Protein AF-A0A935T9M8-F1 (afdb_monomer_lite)

Sequence (129 aa):
MQTLPDTAGKFHFNVDVPIPFDGRGRMEVDLLSAEARVAVEIDGPQHLADPVVYRRDRRKDALLQDNGYVVLRFLAEDVGKHLYDVLDTILRNLARRQRNCQVTCRQRRGSEATRDALSAGLQGWPSRG

Structure (mmCIF, N/CA/C/O backbone):
data_AF-A0A935T9M8-F1
#
_entry.id   AF-A0A935T9M8-F1
#
loop_
_atom_site.group_PDB
_atom_site.id
_atom_site.type_symbol
_atom_site.label_atom_id
_atom_site.label_alt_id
_atom_site.label_comp_id
_atom_site.label_asym_id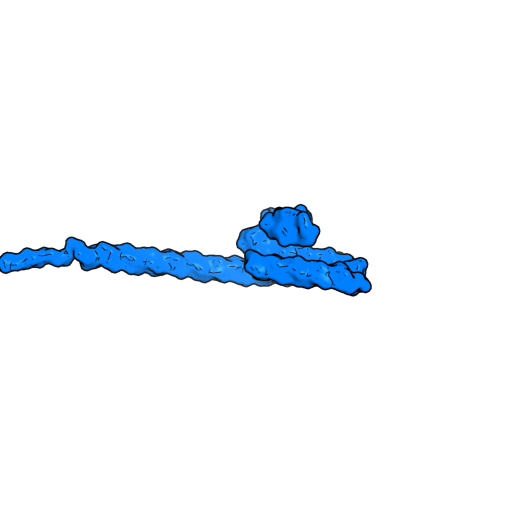
_atom_site.label_entity_id
_atom_site.label_seq_id
_atom_site.pdbx_PDB_ins_code
_atom_site.Cartn_x
_atom_site.Cartn_y
_atom_site.Cartn_z
_atom_site.occupancy
_atom_site.B_iso_or_equiv
_atom_site.auth_seq_id
_atom_site.auth_comp_id
_atom_site.auth_asym_id
_atom_site.auth_atom_id
_atom_site.pdbx_PDB_model_num
ATOM 1 N N . MET A 1 1 ? 11.835 23.061 5.764 1.00 42.66 1 MET A N 1
ATOM 2 C CA . MET A 1 1 ? 11.345 21.687 5.511 1.00 42.66 1 MET A CA 1
ATOM 3 C C . MET A 1 1 ? 10.385 21.268 6.626 1.00 42.66 1 MET A C 1
ATOM 5 O O . MET A 1 1 ? 10.760 20.502 7.499 1.00 42.66 1 MET A O 1
ATOM 9 N N . GLN A 1 2 ? 9.177 21.837 6.640 1.00 47.31 2 GLN A N 1
ATOM 10 C CA . GLN A 1 2 ? 8.108 21.586 7.622 1.00 47.31 2 GLN A CA 1
ATOM 11 C C . GLN A 1 2 ? 6.785 22.009 6.971 1.00 47.31 2 GLN A C 1
ATOM 13 O O . GLN A 1 2 ? 6.434 23.179 7.038 1.00 47.31 2 GLN A O 1
ATOM 18 N N . THR A 1 3 ? 6.080 21.108 6.289 1.00 44.16 3 THR A N 1
ATOM 19 C CA . THR A 1 3 ? 4.797 21.445 5.642 1.00 44.16 3 THR A CA 1
ATOM 20 C C . THR A 1 3 ? 3.978 20.181 5.381 1.00 44.16 3 THR A C 1
ATOM 22 O O . THR A 1 3 ? 3.833 19.790 4.233 1.00 44.16 3 THR A O 1
ATOM 25 N N . LEU A 1 4 ? 3.511 19.504 6.437 1.00 50.84 4 LEU A N 1
ATOM 26 C CA . LEU A 1 4 ? 2.170 18.893 6.515 1.00 50.84 4 LEU A CA 1
ATOM 27 C C . LEU A 1 4 ? 1.975 18.268 7.920 1.00 50.84 4 LEU A C 1
ATOM 29 O O . LEU A 1 4 ? 2.489 17.181 8.187 1.00 50.84 4 LEU A O 1
ATOM 33 N N . PRO A 1 5 ? 1.255 18.926 8.847 1.00 53.03 5 PRO A N 1
ATOM 34 C CA . PRO A 1 5 ? 0.968 18.364 10.173 1.00 53.03 5 PRO A CA 1
ATOM 35 C C . PRO A 1 5 ? 0.069 17.112 10.127 1.00 53.03 5 PRO A C 1
ATOM 37 O O . PRO A 1 5 ? 0.013 16.359 11.095 1.00 53.03 5 PRO A O 1
ATOM 40 N N . ASP A 1 6 ? -0.588 16.837 8.996 1.00 51.97 6 ASP A N 1
ATOM 41 C CA . ASP A 1 6 ? -1.540 15.730 8.868 1.00 51.97 6 ASP A CA 1
ATOM 42 C C . ASP A 1 6 ? -0.903 14.341 8.711 1.00 51.97 6 ASP A C 1
ATOM 44 O O . ASP A 1 6 ? -1.596 13.340 8.924 1.00 51.97 6 ASP A O 1
ATOM 48 N N . THR A 1 7 ? 0.390 14.262 8.379 1.00 4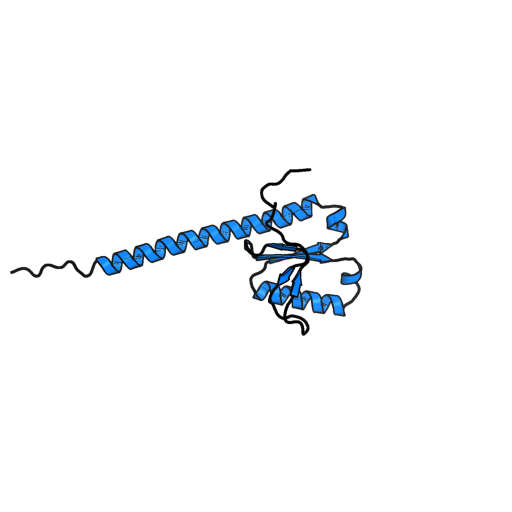9.28 7 THR A N 1
ATOM 49 C CA . THR A 1 7 ? 1.128 13.003 8.142 1.00 49.28 7 THR A CA 1
ATOM 50 C C . THR A 1 7 ? 2.288 12.770 9.109 1.00 49.28 7 THR A C 1
ATOM 52 O O . THR A 1 7 ? 2.784 11.644 9.194 1.00 49.28 7 THR A O 1
ATOM 55 N N . ALA A 1 8 ? 2.698 13.791 9.869 1.00 44.31 8 ALA A N 1
ATOM 56 C CA . ALA A 1 8 ? 3.796 13.698 10.825 1.00 44.31 8 ALA A CA 1
ATOM 57 C C . ALA A 1 8 ? 3.501 12.640 11.907 1.00 44.31 8 ALA A C 1
ATOM 59 O O . ALA A 1 8 ? 2.530 12.750 12.652 1.00 44.31 8 ALA A O 1
ATOM 60 N N . GLY A 1 9 ? 4.328 11.590 11.964 1.00 54.47 9 GLY A N 1
ATOM 61 C CA . GLY A 1 9 ? 4.238 10.518 12.966 1.00 54.47 9 GLY A CA 1
ATOM 62 C C . GLY A 1 9 ? 3.160 9.453 12.723 1.00 54.47 9 GLY A C 1
ATOM 63 O O . GLY A 1 9 ? 2.999 8.566 13.555 1.00 54.47 9 GLY A O 1
ATOM 64 N N . LYS A 1 10 ? 2.421 9.502 11.604 1.00 61.88 10 LYS A N 1
ATOM 65 C CA . LYS A 1 10 ? 1.357 8.517 11.298 1.00 61.88 10 LYS A CA 1
ATOM 66 C C . LYS A 1 10 ? 1.818 7.324 10.469 1.00 61.88 10 LYS A C 1
ATOM 68 O O . LYS A 1 10 ? 1.062 6.359 10.329 1.00 61.88 10 LYS A O 1
ATOM 73 N N . PHE A 1 11 ? 3.023 7.411 9.915 1.00 64.44 11 PHE A N 1
ATOM 74 C CA . PHE A 1 11 ? 3.653 6.352 9.147 1.00 64.44 11 PHE A CA 1
ATOM 75 C C . PHE A 1 11 ? 4.940 5.920 9.823 1.00 64.44 11 PHE A C 1
ATOM 77 O O . PHE A 1 11 ? 5.775 6.749 10.182 1.00 64.44 11 PHE A O 1
ATOM 84 N N . HIS A 1 12 ? 5.079 4.613 9.963 1.00 71.19 12 HIS A N 1
ATOM 85 C CA . HIS A 1 12 ? 6.310 3.977 10.387 1.00 71.19 12 HIS A CA 1
ATOM 86 C C . HIS A 1 12 ? 6.922 3.280 9.174 1.00 71.19 12 HIS A C 1
ATOM 88 O O . HIS A 1 12 ? 6.191 2.707 8.362 1.00 71.19 12 HIS A O 1
ATOM 94 N N . PHE A 1 13 ? 8.243 3.374 9.052 1.00 77.44 13 PHE A N 1
ATOM 95 C CA . PHE A 1 13 ? 9.001 2.768 7.963 1.00 77.44 13 PHE A CA 1
ATOM 96 C C . PHE A 1 13 ? 9.460 1.359 8.347 1.00 77.44 13 PHE A C 1
ATOM 98 O O . PHE A 1 13 ? 9.781 1.140 9.516 1.00 77.44 13 PHE A O 1
ATOM 105 N N . ASN A 1 14 ? 9.523 0.447 7.373 1.00 77.56 14 ASN A N 1
ATOM 106 C CA . ASN A 1 14 ? 10.017 -0.932 7.512 1.00 77.56 14 ASN A CA 1
ATOM 107 C C . ASN A 1 14 ? 9.414 -1.648 8.727 1.00 77.56 14 ASN A C 1
ATOM 109 O O . ASN A 1 14 ? 10.108 -2.068 9.655 1.00 77.56 14 ASN A O 1
ATOM 113 N N . VAL A 1 15 ? 8.085 -1.706 8.760 1.00 80.56 15 VAL A N 1
ATOM 114 C CA . VAL A 1 15 ? 7.346 -2.231 9.907 1.00 80.56 15 VAL A CA 1
ATOM 115 C C . VAL A 1 15 ? 7.043 -3.699 9.706 1.00 80.56 15 VAL A C 1
ATOM 117 O O . VAL A 1 15 ? 6.426 -4.081 8.714 1.00 80.56 15 VAL A O 1
ATOM 120 N N . ASP A 1 16 ? 7.378 -4.499 10.712 1.00 82.56 16 ASP A N 1
ATOM 121 C CA . ASP A 1 16 ? 6.910 -5.873 10.827 1.00 82.56 16 ASP A CA 1
ATOM 122 C C . ASP A 1 16 ? 5.462 -5.902 11.342 1.00 82.56 16 ASP A C 1
ATOM 124 O O . ASP A 1 16 ? 5.170 -5.600 12.501 1.00 82.56 16 ASP A O 1
ATOM 128 N N . VAL A 1 17 ? 4.537 -6.300 10.475 1.00 82.19 17 VAL A N 1
ATOM 129 C CA . VAL A 1 17 ? 3.148 -6.593 10.829 1.00 82.19 17 VAL A CA 1
ATOM 130 C C . VAL A 1 17 ? 3.078 -8.032 11.357 1.00 82.19 17 VAL A C 1
ATOM 132 O O . VAL A 1 17 ? 3.674 -8.924 10.744 1.00 82.19 17 VAL A O 1
ATOM 135 N N . PRO A 1 18 ? 2.342 -8.318 12.451 1.00 83.31 18 PRO A N 1
ATOM 136 C CA . PRO A 1 18 ? 2.199 -9.668 13.011 1.00 83.31 18 PRO A CA 1
ATOM 137 C C . PRO A 1 18 ? 1.249 -10.547 12.174 1.00 83.31 18 PRO A C 1
ATOM 139 O O . PRO A 1 18 ? 0.335 -11.181 12.695 1.00 83.31 18 PRO A O 1
ATOM 142 N N . ILE A 1 19 ? 1.439 -10.554 10.856 1.00 82.75 19 ILE A N 1
ATOM 143 C CA . ILE A 1 19 ? 0.749 -11.413 9.899 1.00 82.75 19 ILE A CA 1
ATOM 144 C C . ILE A 1 19 ? 1.779 -12.431 9.402 1.00 82.75 19 ILE A C 1
ATOM 146 O O . ILE A 1 19 ? 2.795 -12.029 8.828 1.00 82.75 19 ILE A O 1
ATOM 150 N N . PRO A 1 20 ? 1.555 -13.739 9.610 1.00 84.75 20 PRO A N 1
ATOM 151 C CA . PRO A 1 20 ? 2.453 -14.761 9.098 1.00 84.75 20 PRO A CA 1
ATOM 152 C C . PRO A 1 20 ? 2.529 -14.727 7.568 1.00 84.75 20 PRO A C 1
ATOM 154 O O . PRO A 1 20 ? 1.503 -14.738 6.886 1.00 84.75 20 PRO A O 1
ATOM 157 N N . PHE A 1 21 ? 3.742 -14.719 7.023 1.00 85.12 21 PHE A N 1
ATOM 158 C CA . PHE A 1 21 ? 3.977 -14.725 5.585 1.00 85.12 21 PHE A CA 1
ATOM 159 C C . PHE A 1 21 ? 5.261 -15.469 5.235 1.00 85.12 21 PHE A C 1
ATOM 161 O O . PHE A 1 21 ? 6.292 -15.273 5.872 1.00 85.12 21 PHE A O 1
ATOM 168 N N . ASP A 1 22 ? 5.200 -16.309 4.199 1.00 77.31 22 ASP A N 1
ATOM 169 C CA . ASP A 1 22 ? 6.372 -16.971 3.608 1.00 77.31 22 ASP A CA 1
ATOM 170 C C . ASP A 1 22 ? 7.263 -17.711 4.631 1.00 77.31 22 ASP A C 1
ATOM 172 O O . ASP A 1 22 ? 8.487 -17.595 4.644 1.00 77.31 22 ASP A O 1
ATOM 176 N N . GLY A 1 23 ? 6.623 -18.424 5.565 1.00 76.88 23 GLY A N 1
ATOM 177 C CA . GLY A 1 23 ? 7.300 -19.174 6.631 1.00 76.88 23 GLY A CA 1
ATOM 178 C C . GLY A 1 23 ? 7.825 -18.320 7.791 1.00 76.88 23 GLY A C 1
ATOM 179 O O . GLY A 1 23 ? 8.353 -18.864 8.758 1.00 76.88 23 GLY A O 1
ATOM 180 N N . ARG A 1 24 ? 7.658 -16.994 7.740 1.00 73.06 24 ARG A N 1
ATOM 181 C CA . ARG A 1 24 ? 7.973 -16.073 8.837 1.00 73.06 24 ARG A CA 1
ATOM 182 C C . ARG A 1 24 ? 6.698 -15.739 9.607 1.00 73.06 24 ARG A C 1
ATOM 184 O O . ARG A 1 24 ? 5.634 -15.565 9.023 1.00 73.06 24 ARG A O 1
ATOM 191 N N . GLY A 1 25 ? 6.800 -15.599 10.929 1.00 80.31 25 GLY A N 1
ATOM 192 C CA . GLY A 1 25 ? 5.676 -15.191 11.790 1.00 80.31 25 GLY A CA 1
ATOM 193 C C . GLY A 1 25 ? 5.282 -13.712 11.672 1.00 80.31 25 GL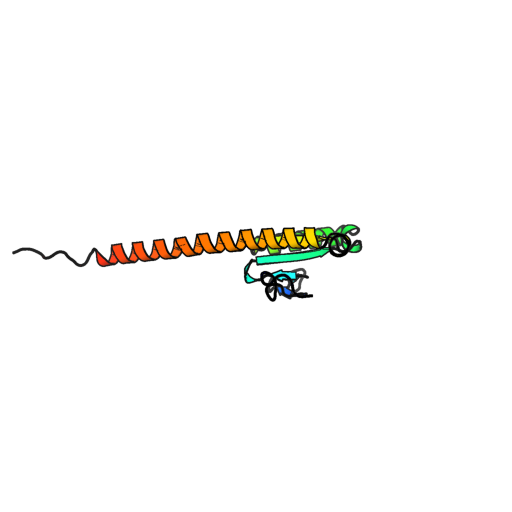Y A C 1
ATOM 194 O O . GLY A 1 25 ? 4.480 -13.236 12.468 1.00 80.31 25 GLY A O 1
ATOM 195 N N . ARG A 1 26 ? 5.880 -12.979 10.728 1.00 83.75 26 ARG A N 1
ATOM 196 C CA . ARG A 1 26 ? 5.688 -11.545 10.511 1.00 83.75 26 ARG A CA 1
ATOM 197 C C . ARG A 1 26 ? 5.906 -11.184 9.046 1.00 83.75 26 ARG A C 1
ATOM 199 O O . ARG A 1 26 ? 6.612 -11.903 8.333 1.00 83.75 26 ARG A O 1
ATOM 206 N N . MET A 1 27 ? 5.326 -10.063 8.640 1.00 85.12 27 MET A N 1
ATOM 207 C CA . MET A 1 27 ? 5.382 -9.521 7.289 1.00 85.12 27 MET A CA 1
ATOM 208 C C . MET A 1 27 ? 5.891 -8.082 7.342 1.00 85.12 27 MET A C 1
ATOM 210 O O . MET A 1 27 ? 5.263 -7.236 7.967 1.00 85.12 27 MET A O 1
ATOM 214 N N . GLU A 1 28 ? 6.998 -7.811 6.663 1.00 86.38 28 GLU A N 1
ATOM 215 C CA . GLU A 1 28 ? 7.575 -6.468 6.563 1.00 86.38 28 GLU A CA 1
ATOM 216 C C . GLU A 1 28 ? 6.841 -5.646 5.499 1.00 86.38 28 GLU A C 1
ATOM 218 O O . GLU A 1 28 ? 6.540 -6.177 4.430 1.00 86.38 28 GLU A O 1
ATOM 223 N N . VAL A 1 29 ? 6.559 -4.377 5.784 1.00 85.94 29 VAL A N 1
ATOM 224 C CA . VAL A 1 29 ? 5.950 -3.399 4.867 1.00 85.94 29 VAL A CA 1
ATOM 225 C C . VAL A 1 29 ? 6.784 -2.118 4.908 1.00 85.94 29 VAL A C 1
ATOM 227 O O . VAL A 1 29 ? 7.124 -1.658 6.002 1.00 85.94 29 VAL A O 1
ATOM 230 N N . ASP A 1 30 ? 7.073 -1.511 3.752 1.00 86.44 30 ASP A N 1
ATOM 231 C CA . ASP A 1 30 ? 7.933 -0.316 3.674 1.00 86.44 30 ASP A CA 1
ATOM 232 C C . ASP A 1 30 ? 7.382 0.857 4.485 1.00 86.44 30 ASP A C 1
ATOM 234 O O . ASP A 1 30 ? 8.130 1.586 5.133 1.00 86.44 30 ASP A O 1
ATOM 238 N N . LEU A 1 31 ? 6.064 1.050 4.454 1.00 85.06 31 LEU A N 1
ATOM 239 C CA . LEU A 1 31 ? 5.378 2.174 5.075 1.00 85.06 31 LEU A CA 1
ATOM 240 C C . LEU A 1 31 ? 4.013 1.736 5.612 1.00 85.06 31 LEU A C 1
ATOM 242 O O . LEU A 1 31 ? 3.130 1.335 4.855 1.00 85.06 31 LEU A O 1
ATOM 246 N N . LEU A 1 32 ? 3.794 1.868 6.921 1.00 86.06 32 LEU A N 1
ATOM 247 C CA . LEU A 1 32 ? 2.543 1.459 7.561 1.00 86.06 32 LEU A CA 1
ATOM 248 C C . LEU A 1 32 ? 1.910 2.582 8.379 1.00 86.06 32 LEU A C 1
ATOM 250 O O . LEU A 1 32 ? 2.516 3.119 9.308 1.00 86.06 32 LEU A O 1
ATOM 254 N N . SER A 1 33 ? 0.632 2.845 8.106 1.00 84.62 33 SER A N 1
ATOM 255 C CA . SER A 1 33 ? -0.262 3.542 9.027 1.00 84.62 33 SER A CA 1
ATOM 256 C C . SER A 1 33 ? -1.202 2.539 9.688 1.00 84.62 33 SER A C 1
ATOM 258 O O . SER A 1 33 ? -2.200 2.111 9.100 1.00 84.62 33 SER A O 1
ATOM 260 N N . ALA A 1 34 ? -0.876 2.149 10.922 1.00 79.38 34 ALA A N 1
ATOM 261 C CA . ALA A 1 34 ? -1.642 1.157 11.675 1.00 79.38 34 ALA A CA 1
ATOM 262 C C . ALA A 1 34 ? -3.065 1.645 11.998 1.00 79.38 34 ALA A C 1
ATOM 264 O O . ALA A 1 34 ? -4.025 0.890 11.855 1.00 79.38 34 ALA A O 1
ATOM 265 N N . GLU A 1 35 ? -3.212 2.923 12.360 1.00 78.31 35 GLU A N 1
ATOM 266 C CA . GLU A 1 35 ? -4.503 3.523 12.715 1.00 78.31 35 GLU A CA 1
ATOM 267 C C . GLU A 1 35 ? -5.468 3.559 11.519 1.00 78.31 35 GLU A C 1
ATOM 269 O O . GLU A 1 35 ? -6.633 3.181 11.634 1.00 78.31 35 GLU A O 1
ATOM 274 N N . ALA A 1 36 ? -4.976 3.951 10.339 1.00 80.12 36 ALA A N 1
ATOM 275 C CA . ALA A 1 36 ? -5.787 4.009 9.124 1.00 80.12 36 ALA A CA 1
ATOM 276 C C . ALA A 1 36 ? -5.886 2.661 8.384 1.00 80.12 36 ALA A C 1
ATOM 278 O O . ALA A 1 36 ? -6.654 2.552 7.422 1.00 80.12 36 ALA A O 1
ATOM 279 N N . ARG A 1 37 ? -5.122 1.648 8.822 1.00 86.88 37 ARG A N 1
ATOM 280 C CA . ARG A 1 37 ? -4.898 0.374 8.124 1.00 86.88 37 ARG A CA 1
ATOM 281 C C . ARG A 1 37 ? -4.501 0.588 6.662 1.00 86.88 37 ARG A C 1
ATOM 283 O O . ARG A 1 37 ? -5.143 0.071 5.750 1.00 86.88 37 ARG A O 1
ATOM 290 N N . VAL A 1 38 ? -3.463 1.385 6.435 1.00 88.00 38 VAL A N 1
ATOM 291 C CA . VAL A 1 38 ? -2.891 1.614 5.099 1.00 88.00 38 VAL A CA 1
ATOM 292 C C . VAL A 1 38 ? -1.457 1.104 5.096 1.00 88.00 38 VAL A C 1
ATOM 294 O O . VAL A 1 38 ? -0.642 1.573 5.887 1.00 88.00 38 VAL A O 1
ATOM 297 N N . ALA A 1 39 ? -1.184 0.142 4.223 1.00 90.06 39 ALA A N 1
ATOM 298 C CA . ALA A 1 39 ? 0.133 -0.392 3.915 1.00 90.06 39 ALA A CA 1
ATOM 299 C C . ALA A 1 39 ? 0.581 0.173 2.562 1.00 90.06 39 ALA A C 1
ATOM 301 O O . ALA A 1 39 ? -0.193 0.174 1.601 1.00 90.06 39 ALA A O 1
ATOM 302 N N . VAL A 1 40 ? 1.804 0.682 2.495 1.00 88.75 40 VAL A N 1
ATOM 303 C CA . VAL A 1 40 ? 2.409 1.221 1.279 1.00 88.75 40 VAL A CA 1
ATOM 304 C C . VAL A 1 40 ? 3.702 0.464 1.004 1.00 88.75 40 VAL A C 1
ATOM 306 O O . VAL A 1 40 ? 4.517 0.296 1.908 1.00 88.75 40 VAL A O 1
ATOM 309 N N . GLU A 1 41 ? 3.863 0.021 -0.237 1.00 90.38 41 GLU A N 1
ATOM 310 C CA . GLU A 1 41 ? 5.033 -0.700 -0.745 1.00 90.38 41 GLU A CA 1
ATOM 311 C C . GLU A 1 41 ? 5.630 0.093 -1.915 1.00 90.38 41 GLU A C 1
ATOM 313 O O . GLU A 1 41 ? 4.897 0.669 -2.732 1.00 90.38 41 GLU A O 1
ATOM 318 N N . ILE A 1 42 ? 6.956 0.142 -1.984 1.00 85.94 42 ILE A N 1
ATOM 319 C CA . ILE A 1 42 ? 7.724 0.860 -2.994 1.00 85.94 42 ILE A CA 1
ATOM 320 C C . ILE A 1 42 ? 8.495 -0.167 -3.824 1.00 85.94 42 ILE A C 1
ATOM 322 O O . ILE A 1 42 ? 9.557 -0.655 -3.442 1.00 85.94 42 ILE A O 1
ATOM 326 N N . ASP A 1 43 ? 7.964 -0.466 -5.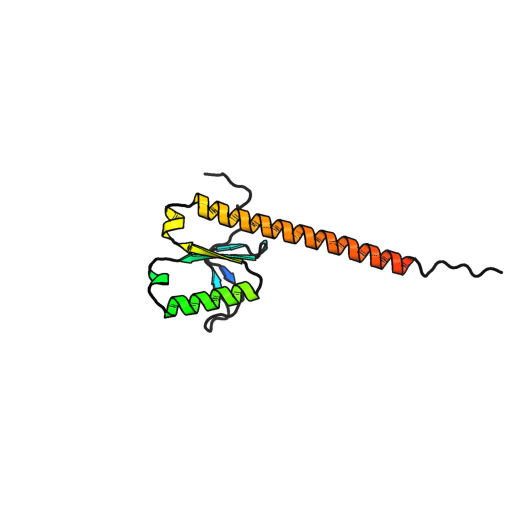004 1.00 84.31 43 ASP A N 1
ATOM 327 C CA . ASP A 1 43 ? 8.517 -1.475 -5.896 1.00 84.31 43 ASP A CA 1
ATOM 328 C C . ASP A 1 43 ? 9.661 -0.894 -6.736 1.00 84.31 43 ASP A C 1
ATOM 330 O O . ASP A 1 43 ? 9.508 0.083 -7.478 1.00 84.31 43 ASP A O 1
ATOM 334 N N . GLY A 1 44 ? 10.834 -1.518 -6.647 1.00 80.12 44 GLY A N 1
ATOM 335 C CA . GLY A 1 44 ? 11.941 -1.250 -7.563 1.00 80.12 44 GLY A CA 1
ATOM 336 C C . GLY A 1 44 ? 11.794 -2.003 -8.896 1.00 80.12 44 GLY A C 1
ATOM 337 O O . GLY A 1 44 ? 11.070 -2.998 -8.964 1.00 80.12 44 GLY A O 1
ATOM 338 N N . PRO A 1 45 ? 12.534 -1.612 -9.953 1.00 71.19 45 PRO A N 1
ATOM 339 C CA . PRO A 1 45 ? 12.478 -2.263 -11.269 1.00 71.19 45 PRO A CA 1
ATOM 340 C C . PRO A 1 45 ? 12.712 -3.782 -11.216 1.00 71.19 45 PRO A C 1
ATOM 342 O O . PRO A 1 45 ? 12.108 -4.542 -11.972 1.00 71.19 45 PRO A O 1
ATOM 345 N N . GLN A 1 46 ? 13.547 -4.237 -10.276 1.00 67.75 46 GLN A N 1
ATOM 346 C CA . GLN A 1 46 ? 13.835 -5.652 -10.045 1.00 67.75 46 GLN A CA 1
ATOM 347 C C . GLN A 1 46 ? 12.630 -6.480 -9.558 1.00 67.75 46 GLN A C 1
ATOM 349 O O . GLN A 1 46 ? 12.627 -7.693 -9.746 1.00 67.75 46 GLN A O 1
ATOM 354 N N . HIS A 1 47 ? 11.595 -5.858 -8.981 1.00 70.31 47 HIS A N 1
ATOM 355 C CA . HIS A 1 47 ? 10.396 -6.565 -8.507 1.00 70.31 47 HIS A CA 1
ATOM 356 C C . HIS A 1 47 ? 9.431 -6.925 -9.646 1.00 70.31 47 HIS A C 1
ATOM 358 O O . HIS A 1 47 ? 8.671 -7.886 -9.536 1.00 70.31 47 HIS A O 1
ATOM 364 N N . LEU A 1 48 ? 9.475 -6.187 -10.760 1.00 66.75 48 LEU A N 1
ATOM 365 C CA . LEU A 1 48 ? 8.544 -6.353 -11.882 1.00 66.75 48 LEU A CA 1
ATOM 366 C C . LEU A 1 48 ? 8.998 -7.403 -12.903 1.00 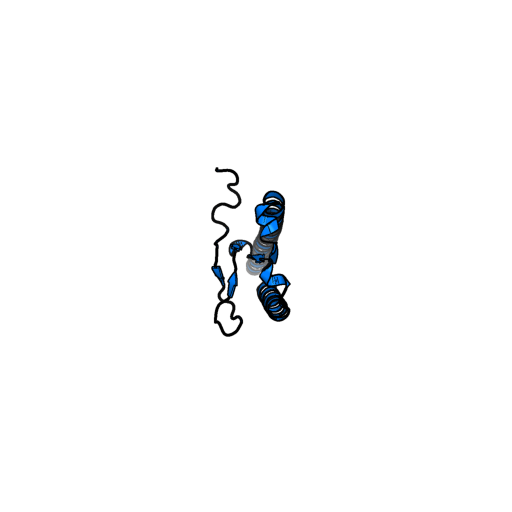66.75 48 LEU A C 1
ATOM 368 O O . LEU A 1 48 ? 8.178 -7.919 -13.660 1.00 66.75 48 LEU A O 1
ATOM 372 N N . ALA A 1 49 ? 10.298 -7.702 -12.948 1.00 74.50 49 ALA A N 1
ATOM 373 C CA . ALA A 1 49 ? 10.888 -8.571 -13.964 1.00 74.50 49 ALA A CA 1
ATOM 374 C C . ALA A 1 49 ? 10.821 -10.069 -13.614 1.00 74.50 49 ALA A C 1
ATOM 376 O O . ALA A 1 49 ? 10.929 -10.904 -14.512 1.00 74.50 49 ALA A O 1
ATOM 377 N N . ASP A 1 50 ? 10.635 -10.422 -12.337 1.00 82.12 50 ASP A N 1
ATOM 378 C CA . ASP A 1 50 ? 10.630 -11.812 -11.872 1.00 82.12 50 ASP A CA 1
ATOM 379 C C . ASP A 1 50 ? 9.196 -12.308 -11.568 1.00 82.12 50 ASP A C 1
ATOM 381 O O . ASP A 1 50 ? 8.564 -11.857 -10.604 1.00 82.12 50 ASP A O 1
ATOM 385 N N . PRO A 1 51 ? 8.668 -13.287 -12.334 1.00 83.50 51 PRO A N 1
ATOM 386 C CA . PRO A 1 51 ? 7.350 -13.875 -12.093 1.00 83.50 51 PRO A CA 1
ATOM 387 C C . PRO A 1 51 ? 7.173 -14.509 -10.704 1.00 83.50 51 PRO A C 1
ATOM 389 O O . PRO A 1 51 ? 6.041 -14.609 -10.219 1.00 83.50 51 PRO A O 1
ATOM 392 N N . VAL A 1 52 ? 8.249 -14.976 -10.066 1.00 85.44 52 VAL A N 1
ATOM 393 C CA . VAL A 1 52 ? 8.216 -15.548 -8.712 1.00 85.44 52 VAL A CA 1
ATOM 394 C C . VAL A 1 52 ? 7.991 -14.444 -7.684 1.00 85.44 52 VAL A C 1
ATOM 396 O O . VAL A 1 52 ? 7.104 -14.582 -6.835 1.00 85.44 52 VAL A O 1
ATOM 399 N N . VAL A 1 53 ? 8.730 -13.337 -7.803 1.00 84.12 53 VAL A N 1
ATOM 400 C CA . VAL A 1 53 ? 8.567 -12.146 -6.953 1.00 84.12 53 VAL A CA 1
ATOM 401 C C . VAL A 1 53 ? 7.163 -11.580 -7.120 1.00 84.12 53 VAL A C 1
ATOM 403 O O . VAL A 1 53 ? 6.453 -11.431 -6.130 1.00 84.12 53 VAL A O 1
ATOM 406 N N . TYR A 1 54 ? 6.693 -11.430 -8.361 1.00 83.94 54 TYR A N 1
ATOM 407 C CA . TYR A 1 54 ? 5.334 -10.969 -8.644 1.00 83.94 54 TYR A CA 1
ATOM 408 C C . TYR A 1 54 ? 4.259 -11.820 -7.945 1.00 83.94 54 TYR A C 1
ATOM 410 O O . TYR A 1 54 ? 3.363 -11.297 -7.282 1.00 83.94 54 TYR A O 1
ATOM 418 N N . ARG A 1 55 ? 4.326 -13.155 -8.054 1.00 87.56 55 ARG A N 1
ATOM 419 C CA . ARG A 1 55 ? 3.330 -14.041 -7.418 1.00 87.56 55 ARG A CA 1
ATOM 420 C C . ARG A 1 55 ? 3.366 -13.958 -5.896 1.00 87.56 55 ARG A C 1
ATOM 422 O O . ARG A 1 55 ? 2.312 -14.028 -5.262 1.00 87.56 55 ARG A O 1
ATOM 429 N N . ARG A 1 56 ? 4.560 -13.851 -5.312 1.00 86.88 56 ARG A N 1
ATOM 430 C CA . ARG A 1 56 ? 4.751 -13.685 -3.867 1.00 86.88 56 ARG A CA 1
ATOM 431 C C . ARG A 1 56 ? 4.119 -12.378 -3.399 1.00 86.88 56 ARG A C 1
ATOM 433 O O . ARG A 1 56 ? 3.310 -12.392 -2.477 1.00 86.88 56 ARG A O 1
ATOM 440 N N . ASP A 1 57 ? 4.387 -11.299 -4.111 1.00 88.06 57 ASP A N 1
ATOM 441 C CA . ASP A 1 57 ? 3.862 -9.965 -3.846 1.00 88.06 57 ASP A CA 1
ATOM 442 C C . ASP A 1 57 ? 2.334 -9.909 -3.930 1.00 88.06 57 ASP A C 1
ATOM 444 O O . ASP A 1 57 ? 1.679 -9.391 -3.030 1.00 88.06 57 ASP A O 1
ATOM 448 N N . ARG A 1 58 ? 1.726 -10.573 -4.918 1.00 89.50 58 ARG A N 1
ATOM 449 C CA . ARG A 1 58 ? 0.259 -10.684 -4.996 1.00 89.50 58 ARG A CA 1
ATOM 450 C C . ARG A 1 58 ? -0.358 -11.464 -3.833 1.00 89.50 58 ARG A C 1
ATOM 452 O O . ARG A 1 58 ? -1.459 -11.131 -3.401 1.00 89.50 58 ARG A O 1
ATOM 459 N N . ARG A 1 59 ? 0.327 -12.487 -3.308 1.00 90.25 59 ARG A N 1
ATOM 460 C CA . ARG A 1 59 ? -0.121 -13.205 -2.097 1.00 90.25 59 ARG A CA 1
ATOM 461 C C . ARG A 1 59 ? 0.001 -12.325 -0.854 1.00 90.25 59 ARG A C 1
ATOM 463 O O . ARG A 1 59 ? -0.884 -12.371 -0.004 1.00 90.25 59 ARG A O 1
ATOM 470 N N . LYS A 1 60 ? 1.066 -11.523 -0.769 1.00 90.56 60 LYS A N 1
ATOM 471 C CA . LYS A 1 60 ? 1.264 -10.524 0.288 1.00 90.56 60 LYS A CA 1
ATOM 472 C C . LYS A 1 60 ? 0.116 -9.512 0.289 1.00 90.56 60 LYS A C 1
ATOM 474 O O . LYS A 1 60 ? -0.521 -9.318 1.321 1.00 90.56 60 LYS A O 1
ATOM 479 N N . ASP A 1 61 ? -0.209 -8.960 -0.882 1.00 90.88 61 ASP A N 1
ATOM 480 C CA . ASP A 1 61 ? -1.302 -7.999 -1.049 1.00 90.88 61 ASP A CA 1
ATOM 481 C C . ASP A 1 61 ? -2.645 -8.582 -0.589 1.00 90.88 61 ASP A C 1
ATOM 483 O O . ASP A 1 61 ? -3.380 -7.929 0.151 1.00 90.88 61 ASP A O 1
ATOM 487 N N . ALA A 1 62 ? -2.959 -9.813 -1.009 1.00 90.19 62 ALA A N 1
ATOM 488 C CA . ALA A 1 62 ? -4.203 -10.487 -0.641 1.00 90.19 62 ALA A CA 1
ATOM 489 C C . ALA A 1 62 ? -4.316 -10.673 0.879 1.00 90.19 62 ALA A C 1
ATOM 491 O O . ALA A 1 62 ? -5.335 -10.329 1.467 1.00 90.19 62 ALA A O 1
ATOM 492 N N . LEU A 1 63 ? -3.240 -11.116 1.535 1.00 91.06 63 LEU A N 1
ATOM 493 C CA . LEU A 1 63 ? -3.224 -11.289 2.989 1.00 91.06 63 LEU A CA 1
ATOM 494 C C . LEU A 1 63 ? -3.393 -9.966 3.740 1.00 91.06 63 LEU A C 1
ATOM 496 O O . LEU A 1 63 ? -4.117 -9.910 4.734 1.00 91.06 63 LEU A O 1
ATOM 500 N N . LEU A 1 64 ? -2.757 -8.889 3.279 1.00 89.56 64 LEU A N 1
ATOM 501 C CA . LEU A 1 64 ? -2.952 -7.561 3.863 1.00 89.56 64 LEU A CA 1
ATOM 502 C C . LEU A 1 64 ? -4.410 -7.102 3.716 1.00 89.56 64 LEU A C 1
ATOM 504 O O . LEU A 1 64 ? -5.003 -6.604 4.678 1.00 89.56 64 LEU A O 1
ATOM 508 N N . GLN A 1 65 ? -5.010 -7.317 2.545 1.00 90.69 65 GLN A N 1
ATOM 509 C CA . GLN A 1 65 ? -6.407 -6.974 2.277 1.00 90.69 65 GLN A CA 1
ATOM 510 C C . GLN A 1 65 ? -7.383 -7.785 3.135 1.00 90.69 65 GLN A C 1
ATOM 512 O O . GLN A 1 65 ? -8.294 -7.194 3.718 1.00 90.69 65 GLN A O 1
ATOM 517 N N . ASP A 1 66 ? -7.149 -9.088 3.304 1.00 90.88 66 ASP A N 1
ATOM 518 C CA . ASP A 1 66 ? -7.939 -9.957 4.187 1.00 90.88 66 ASP A CA 1
ATOM 519 C C . ASP A 1 66 ? -7.875 -9.494 5.652 1.00 90.88 66 ASP A C 1
ATOM 521 O O . ASP A 1 66 ? -8.853 -9.585 6.395 1.00 90.88 66 ASP A O 1
ATOM 525 N N . ASN A 1 67 ? -6.752 -8.899 6.066 1.00 87.88 67 ASN A N 1
ATOM 526 C CA . ASN A 1 67 ? -6.582 -8.286 7.388 1.00 87.88 67 ASN A CA 1
ATOM 527 C C . ASN A 1 67 ? -7.116 -6.834 7.468 1.00 87.88 67 ASN A C 1
ATOM 529 O O . ASN A 1 67 ? -6.972 -6.142 8.485 1.00 87.88 67 ASN A O 1
ATOM 533 N N . GLY A 1 68 ? -7.785 -6.358 6.414 1.00 87.25 68 GLY A N 1
ATOM 534 C CA . GLY A 1 68 ? -8.480 -5.071 6.359 1.00 87.25 68 GLY A CA 1
ATOM 535 C C . GLY A 1 68 ? -7.599 -3.874 5.997 1.00 87.25 68 GLY A C 1
ATOM 536 O O . GLY A 1 68 ? -8.056 -2.727 6.134 1.00 87.25 68 GLY A O 1
ATOM 537 N N . TYR A 1 69 ? -6.367 -4.118 5.543 1.00 89.56 69 TYR A N 1
ATOM 538 C CA . TYR A 1 69 ? -5.460 -3.075 5.079 1.00 89.56 69 TYR A CA 1
ATOM 539 C C . TYR A 1 69 ? -5.772 -2.653 3.638 1.00 89.56 69 TYR A C 1
ATOM 541 O O . TYR A 1 69 ? -6.134 -3.465 2.790 1.00 89.56 69 TYR A O 1
ATOM 549 N N . VAL A 1 70 ? -5.625 -1.359 3.345 1.00 90.00 70 VAL A N 1
ATOM 550 C CA . VAL A 1 70 ? -5.456 -0.882 1.964 1.00 90.00 70 VAL A CA 1
ATOM 551 C C . VAL A 1 70 ? -3.994 -1.036 1.609 1.00 90.00 70 VAL A C 1
ATOM 553 O O . VAL A 1 70 ? -3.154 -0.508 2.330 1.00 90.00 70 VAL A O 1
ATOM 556 N N . VAL A 1 71 ? -3.710 -1.703 0.498 1.00 90.81 71 VAL A N 1
ATOM 557 C CA . VAL A 1 71 ? -2.356 -1.805 -0.046 1.00 90.81 71 VAL A CA 1
ATOM 558 C C . VAL A 1 71 ? -2.217 -0.800 -1.182 1.00 90.81 71 VAL A C 1
ATOM 560 O O . VAL A 1 71 ? -3.014 -0.825 -2.122 1.00 90.81 71 VAL A O 1
ATOM 563 N N . LEU A 1 72 ? -1.239 0.096 -1.083 1.00 90.19 72 LEU A N 1
ATOM 564 C CA . LEU A 1 72 ? -0.849 1.018 -2.147 1.00 90.19 72 LEU A CA 1
ATOM 565 C C . LEU A 1 72 ? 0.561 0.649 -2.608 1.00 90.19 72 LEU A C 1
ATOM 567 O O . LEU A 1 72 ? 1.470 0.579 -1.788 1.00 90.19 72 LEU A O 1
ATOM 571 N N . ARG A 1 73 ? 0.740 0.424 -3.908 1.00 89.50 73 ARG A N 1
ATOM 572 C CA . ARG A 1 73 ? 2.046 0.150 -4.514 1.00 89.50 73 ARG A CA 1
ATOM 573 C C . ARG A 1 73 ? 2.445 1.313 -5.402 1.00 89.50 73 ARG A C 1
ATOM 575 O O . ARG A 1 73 ? 1.638 1.755 -6.221 1.00 89.50 73 ARG A O 1
ATOM 582 N N . PHE A 1 74 ? 3.669 1.790 -5.233 1.00 87.19 74 PHE A N 1
ATOM 583 C CA . PHE A 1 74 ? 4.259 2.837 -6.061 1.00 87.19 74 PHE A CA 1
ATOM 584 C C . PHE A 1 74 ? 5.602 2.366 -6.593 1.00 87.19 74 PHE A C 1
ATOM 586 O O . PHE A 1 74 ? 6.312 1.633 -5.913 1.00 87.19 74 PHE A O 1
ATOM 593 N N . LEU A 1 75 ? 5.977 2.805 -7.790 1.00 84.75 75 LEU A N 1
ATOM 594 C CA . LEU A 1 75 ? 7.317 2.540 -8.292 1.00 84.75 75 LEU A CA 1
ATOM 595 C C . LEU A 1 75 ? 8.315 3.457 -7.587 1.00 84.75 75 LEU A C 1
ATOM 597 O O . LEU A 1 75 ? 8.040 4.641 -7.383 1.00 84.75 75 LEU A O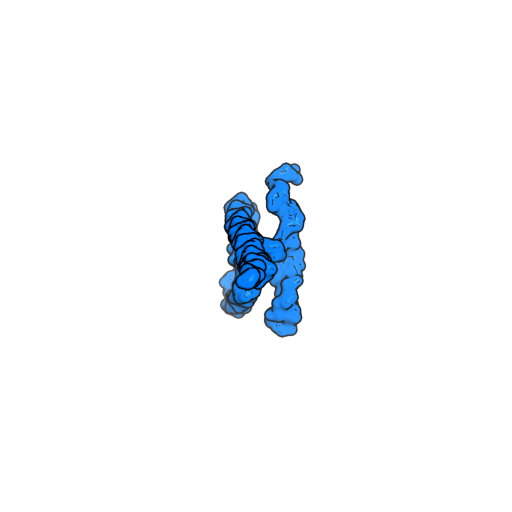 1
ATOM 601 N N . ALA A 1 76 ? 9.505 2.944 -7.279 1.00 83.75 76 ALA A N 1
ATOM 602 C CA . ALA A 1 76 ? 10.595 3.751 -6.729 1.00 83.75 76 ALA A CA 1
ATOM 603 C C . ALA A 1 76 ? 10.909 4.977 -7.611 1.00 83.75 76 ALA A C 1
ATOM 605 O O . ALA A 1 76 ? 11.219 6.057 -7.106 1.00 83.75 76 ALA A O 1
ATOM 606 N N . GLU A 1 77 ? 10.764 4.836 -8.933 1.00 83.06 77 GLU A N 1
ATOM 607 C CA . GLU A 1 77 ? 10.918 5.940 -9.882 1.00 83.06 77 GLU A CA 1
ATOM 608 C C . GLU A 1 77 ? 9.858 7.034 -9.711 1.00 83.06 77 GLU A C 1
ATOM 610 O O . GLU A 1 77 ? 10.186 8.220 -9.782 1.00 83.06 77 GLU A O 1
ATOM 615 N N . ASP A 1 78 ? 8.609 6.649 -9.446 1.00 80.25 78 ASP A N 1
ATOM 616 C CA . ASP A 1 78 ? 7.496 7.582 -9.259 1.00 80.25 78 ASP A CA 1
ATOM 617 C C . ASP A 1 78 ? 7.608 8.316 -7.926 1.00 80.25 78 ASP A C 1
ATOM 619 O O . ASP A 1 78 ? 7.271 9.493 -7.839 1.00 80.25 78 ASP A O 1
ATOM 623 N N . VAL A 1 79 ? 8.160 7.677 -6.892 1.00 78.81 79 VAL A N 1
ATOM 624 C CA . VAL A 1 79 ? 8.455 8.358 -5.622 1.00 78.81 79 VAL A CA 1
ATOM 625 C C . VAL A 1 79 ? 9.496 9.466 -5.824 1.00 78.81 79 VAL A C 1
ATOM 627 O O . VAL A 1 79 ? 9.378 10.535 -5.229 1.00 78.81 79 VAL A O 1
ATOM 630 N N . GLY A 1 80 ? 10.491 9.244 -6.690 1.00 76.44 80 GLY A N 1
ATOM 631 C CA . GLY A 1 80 ? 11.520 10.239 -7.002 1.00 76.44 80 GLY A CA 1
ATOM 632 C C . GLY A 1 80 ? 11.053 11.357 -7.942 1.00 76.44 80 GLY A C 1
ATOM 633 O O . GLY A 1 80 ? 11.446 12.508 -7.762 1.00 76.44 80 GLY A O 1
ATOM 634 N N . LYS A 1 81 ? 10.222 11.034 -8.943 1.00 78.38 81 LYS A N 1
ATOM 635 C CA . LYS A 1 81 ? 9.800 11.968 -10.008 1.00 78.38 81 LYS A CA 1
ATOM 636 C C . LYS A 1 81 ? 8.446 12.640 -9.740 1.00 78.38 81 LYS A C 1
ATOM 638 O O . LYS A 1 81 ? 8.254 13.795 -10.109 1.00 78.38 81 LYS A O 1
ATOM 643 N N . HIS A 1 82 ? 7.531 11.938 -9.077 1.00 80.56 82 HIS A N 1
ATOM 644 C CA . HIS A 1 82 ? 6.114 12.286 -8.905 1.00 80.56 82 HIS A CA 1
ATOM 645 C C . HIS A 1 82 ? 5.684 12.257 -7.430 1.00 80.56 82 HIS A C 1
ATOM 647 O O . HIS A 1 82 ? 4.565 11.871 -7.088 1.00 80.56 82 HIS A O 1
ATOM 653 N N . LEU A 1 83 ? 6.569 12.702 -6.530 1.00 78.12 83 LEU A N 1
ATOM 654 C CA . LEU A 1 83 ? 6.347 12.657 -5.080 1.00 78.12 83 LEU A CA 1
ATOM 655 C C . LEU A 1 83 ? 5.002 13.270 -4.648 1.00 78.12 83 LEU A C 1
ATOM 657 O O . LEU A 1 83 ? 4.337 12.737 -3.761 1.00 78.12 83 LEU A O 1
ATOM 661 N N . TYR A 1 84 ? 4.581 14.372 -5.273 1.00 76.62 84 TYR A N 1
ATOM 662 C CA . TYR A 1 84 ? 3.309 15.024 -4.949 1.00 76.62 84 TYR A CA 1
ATOM 663 C C . TYR A 1 84 ? 2.093 14.141 -5.260 1.00 76.62 84 TYR A C 1
ATOM 665 O O . TYR A 1 84 ? 1.180 14.075 -4.440 1.00 76.62 84 TYR A O 1
ATOM 673 N N . ASP A 1 85 ? 2.098 13.413 -6.378 1.00 81.25 85 ASP A N 1
ATOM 674 C CA . ASP A 1 85 ? 0.993 12.531 -6.776 1.00 81.25 85 ASP A CA 1
ATOM 675 C C . ASP A 1 85 ? 0.887 11.309 -5.851 1.00 81.25 85 ASP A C 1
ATOM 677 O O . ASP A 1 85 ? -0.212 10.878 -5.471 1.00 81.25 85 ASP A O 1
ATOM 681 N N . VAL A 1 86 ? 2.044 10.785 -5.430 1.00 81.06 86 VAL A N 1
ATOM 682 C CA . VAL A 1 86 ? 2.148 9.715 -4.429 1.00 81.06 86 VAL A CA 1
ATOM 683 C C . VAL A 1 86 ? 1.563 10.186 -3.097 1.00 81.06 86 VAL A C 1
ATOM 685 O O . VAL A 1 86 ? 0.672 9.536 -2.541 1.00 81.06 86 VAL A O 1
ATOM 688 N N . LEU A 1 87 ? 2.001 11.350 -2.606 1.00 79.12 87 LEU A N 1
ATOM 689 C CA . LEU A 1 87 ? 1.506 11.926 -1.355 1.00 79.12 87 LEU A CA 1
ATOM 690 C C . LEU A 1 87 ? 0.001 12.205 -1.409 1.00 79.12 87 LEU A C 1
ATOM 692 O O . LEU A 1 87 ? -0.715 11.844 -0.476 1.00 79.12 87 LEU A O 1
ATOM 696 N N . ASP A 1 88 ? -0.503 12.779 -2.499 1.00 83.31 88 ASP A N 1
ATOM 697 C CA . ASP A 1 88 ? -1.930 13.064 -2.679 1.00 83.31 88 ASP A CA 1
ATOM 698 C C . ASP A 1 88 ? -2.768 11.771 -2.683 1.00 83.31 88 ASP A C 1
ATOM 700 O O . ASP A 1 88 ? -3.838 11.676 -2.074 1.00 83.31 88 ASP A O 1
ATOM 704 N N . THR A 1 89 ? -2.258 10.698 -3.288 1.00 85.44 89 THR A N 1
ATOM 705 C CA . THR A 1 89 ? -2.903 9.376 -3.249 1.00 85.44 89 THR A CA 1
ATOM 706 C C . THR A 1 89 ? -2.962 8.803 -1.834 1.00 85.44 89 THR A C 1
ATOM 708 O O . THR A 1 89 ? -4.013 8.303 -1.412 1.00 85.44 89 THR A O 1
ATOM 711 N N . ILE A 1 90 ? -1.876 8.915 -1.070 1.00 83.31 90 ILE A N 1
ATOM 712 C CA . ILE A 1 90 ? -1.826 8.472 0.327 1.00 83.31 90 ILE A CA 1
ATOM 713 C C . ILE A 1 90 ? -2.806 9.289 1.183 1.00 83.31 90 ILE A C 1
ATOM 715 O O . ILE A 1 90 ? -3.650 8.712 1.875 1.00 83.31 90 ILE A O 1
ATOM 719 N N . LEU A 1 91 ? -2.766 10.621 1.087 1.00 81.62 91 LEU A N 1
ATOM 720 C CA . LEU A 1 91 ? -3.641 11.534 1.831 1.00 81.62 91 LEU A CA 1
ATOM 721 C C . LEU A 1 91 ? -5.123 11.266 1.552 1.00 81.62 91 LEU A C 1
ATOM 723 O O . LEU A 1 91 ? -5.928 11.175 2.483 1.00 81.62 91 LEU A O 1
ATOM 727 N N . ARG A 1 92 ? -5.495 11.053 0.284 1.00 84.50 92 ARG A N 1
ATOM 728 C CA . ARG A 1 92 ? -6.873 10.708 -0.096 1.00 84.50 92 ARG A CA 1
ATOM 729 C C . ARG A 1 92 ? -7.340 9.398 0.531 1.00 84.50 92 ARG A C 1
ATOM 731 O O . ARG A 1 92 ? -8.489 9.312 0.973 1.00 84.50 92 ARG A O 1
ATOM 738 N N . ASN A 1 93 ? -6.476 8.386 0.597 1.00 84.88 93 ASN A N 1
ATOM 739 C CA . ASN A 1 93 ? -6.806 7.110 1.234 1.00 84.88 93 ASN A CA 1
ATOM 740 C C . ASN A 1 93 ? -6.950 7.245 2.756 1.00 84.88 93 ASN A C 1
ATOM 742 O O . ASN A 1 93 ? -7.921 6.732 3.321 1.00 84.88 93 ASN A O 1
ATOM 746 N N . LEU A 1 94 ? -6.069 8.009 3.407 1.00 81.75 94 LEU A N 1
ATOM 747 C CA . LEU A 1 94 ? -6.184 8.319 4.834 1.00 81.75 94 LEU A CA 1
ATOM 748 C C . LEU A 1 94 ? -7.492 9.052 5.156 1.00 81.75 94 LEU A C 1
ATOM 750 O O . LEU A 1 94 ? -8.234 8.631 6.043 1.00 81.75 94 LEU A O 1
ATOM 754 N N . ALA A 1 95 ? -7.823 10.104 4.404 1.00 81.94 95 ALA A N 1
ATOM 755 C CA . ALA A 1 95 ? -9.040 10.887 4.613 1.00 81.94 95 ALA A CA 1
ATOM 756 C C . ALA A 1 95 ? -10.319 10.054 4.406 1.00 81.94 95 ALA A C 1
ATOM 758 O O . ALA A 1 95 ? -11.316 10.233 5.110 1.00 81.94 95 ALA A O 1
ATOM 759 N N . ARG A 1 96 ? -10.319 9.105 3.458 1.00 82.12 96 ARG A N 1
ATOM 760 C CA . ARG A 1 96 ? -11.424 8.142 3.287 1.00 82.12 96 ARG A CA 1
ATOM 761 C C . ARG A 1 96 ? -11.572 7.236 4.511 1.00 82.12 96 ARG A C 1
ATOM 763 O O . ARG A 1 96 ? -12.684 7.048 4.998 1.00 82.12 96 ARG A O 1
ATOM 770 N N . ARG A 1 97 ? -10.465 6.714 5.040 1.00 79.19 97 ARG A N 1
ATOM 771 C CA . ARG A 1 97 ? -10.473 5.803 6.196 1.00 79.19 97 ARG A CA 1
ATOM 772 C C . ARG A 1 97 ? -10.870 6.505 7.498 1.00 79.19 97 ARG A C 1
ATOM 774 O O . ARG A 1 97 ? -11.678 5.957 8.245 1.00 79.19 97 ARG A O 1
ATOM 781 N N . GLN A 1 98 ? -10.414 7.737 7.724 1.00 74.06 98 GLN A N 1
ATOM 782 C CA . GLN A 1 98 ? -10.833 8.541 8.879 1.00 74.06 98 GLN A CA 1
ATOM 783 C C . GLN A 1 98 ? -12.342 8.829 8.864 1.00 74.06 98 GLN A C 1
ATOM 785 O O . GLN A 1 98 ? -13.008 8.661 9.886 1.00 74.06 98 GLN A O 1
ATOM 790 N N . ARG A 1 99 ? -12.914 9.177 7.701 1.00 72.12 99 ARG A N 1
ATOM 791 C CA . ARG A 1 99 ? -14.370 9.375 7.563 1.00 72.12 99 ARG A CA 1
ATOM 792 C C . ARG A 1 99 ? -15.161 8.100 7.856 1.00 72.12 99 ARG A C 1
ATOM 794 O O . ARG A 1 99 ? -16.172 8.163 8.550 1.00 72.12 99 ARG A O 1
ATOM 801 N N . ASN A 1 100 ? -14.683 6.944 7.400 1.00 65.69 100 ASN A N 1
ATOM 802 C CA . ASN A 1 100 ? -15.338 5.664 7.684 1.00 65.69 100 ASN A CA 1
ATOM 803 C C . ASN A 1 100 ? -15.305 5.324 9.184 1.00 65.69 100 ASN A C 1
ATOM 805 O O . ASN A 1 100 ? -16.306 4.867 9.734 1.00 65.69 100 ASN A O 1
ATOM 809 N N . CYS A 1 101 ? -14.197 5.618 9.872 1.00 62.19 101 CYS A N 1
ATOM 810 C CA . CYS A 1 101 ? -14.098 5.444 11.322 1.00 62.19 101 CYS A CA 1
ATOM 811 C C . CYS A 1 101 ? -15.094 6.354 12.076 1.00 62.19 101 CYS A C 1
ATOM 813 O O . CYS A 1 101 ? -15.820 5.894 12.961 1.00 62.19 101 CYS A O 1
ATOM 815 N N . GLN A 1 102 ? -15.233 7.619 11.662 1.00 56.50 102 GLN A N 1
ATOM 816 C CA . GLN A 1 102 ? -16.176 8.569 12.272 1.00 56.50 102 GLN A CA 1
ATOM 817 C C . GLN A 1 102 ? -17.653 8.173 12.099 1.00 56.50 102 GLN A C 1
ATOM 819 O O . GLN A 1 102 ? -18.442 8.336 13.033 1.00 56.50 102 GLN A O 1
ATOM 824 N N . VAL A 1 103 ? -18.034 7.606 10.948 1.00 57.72 103 VAL A N 1
ATOM 825 C CA . VAL A 1 103 ? -19.403 7.103 10.715 1.00 57.72 103 VAL A CA 1
ATOM 826 C C . VAL A 1 103 ? -19.723 5.936 11.658 1.00 57.72 103 VAL A C 1
ATOM 828 O O . VAL A 1 103 ? -20.773 5.936 12.303 1.00 57.72 103 VAL A O 1
ATOM 831 N N . THR A 1 104 ? -18.791 4.993 11.828 1.00 52.97 104 THR A N 1
ATOM 832 C CA . THR A 1 104 ? -19.004 3.817 12.694 1.00 52.97 104 THR A CA 1
ATOM 833 C C . THR A 1 104 ? -19.044 4.146 14.194 1.00 52.97 104 THR A C 1
ATOM 835 O O . THR A 1 104 ? -19.837 3.557 14.931 1.00 52.97 104 THR A O 1
ATOM 838 N N . CYS A 1 105 ? -18.270 5.133 14.668 1.00 50.88 105 CYS A N 1
ATOM 839 C CA . CYS A 1 105 ? -18.307 5.571 16.071 1.00 50.88 105 CYS A CA 1
ATOM 840 C C . CYS A 1 105 ? -19.602 6.339 16.418 1.00 50.88 105 CYS A C 1
ATOM 842 O O . CYS A 1 105 ? -20.112 6.246 17.539 1.00 50.88 105 CYS A O 1
ATOM 844 N N . ARG A 1 106 ? -20.201 7.047 15.447 1.00 46.94 106 ARG A N 1
ATOM 845 C CA . ARG A 1 106 ? -21.500 7.724 15.625 1.00 46.94 106 ARG A CA 1
ATOM 846 C C . ARG A 1 106 ? -22.666 6.735 15.750 1.00 46.94 106 ARG A C 1
ATOM 848 O O . ARG A 1 106 ? -23.616 7.014 16.474 1.00 46.94 106 ARG A O 1
ATOM 855 N N . GLN A 1 107 ? -22.581 5.572 15.104 1.00 50.03 107 GLN A N 1
ATOM 856 C CA . GLN A 1 107 ? -23.624 4.542 15.165 1.00 50.03 107 GLN A CA 1
ATOM 857 C C . GLN A 1 107 ? -23.615 3.740 16.476 1.00 50.03 107 GLN A C 1
ATOM 859 O O . GLN A 1 107 ? -24.690 3.415 16.977 1.00 50.03 107 GLN A O 1
ATOM 864 N N . ARG A 1 108 ? -22.451 3.494 17.102 1.00 46.22 108 ARG A N 1
ATOM 865 C CA . ARG A 1 108 ? -22.406 2.802 18.409 1.00 46.22 108 ARG A CA 1
ATOM 866 C C . ARG A 1 108 ? -23.054 3.608 19.541 1.00 46.22 108 ARG A C 1
ATOM 868 O O . ARG A 1 108 ? -23.845 3.042 20.290 1.00 46.22 108 ARG A O 1
ATOM 875 N N . ARG A 1 109 ? -22.843 4.932 19.588 1.00 47.81 109 ARG A N 1
ATOM 876 C CA . ARG A 1 109 ? -23.500 5.816 20.576 1.00 47.81 109 ARG A CA 1
ATOM 877 C C . ARG A 1 109 ? -25.026 5.912 20.423 1.00 47.81 109 ARG A C 1
ATOM 879 O O . ARG A 1 109 ? -25.707 6.180 21.404 1.00 47.81 109 ARG A O 1
ATOM 886 N N . GLY A 1 110 ? -25.573 5.669 19.229 1.00 47.78 110 GLY A N 1
ATOM 887 C CA . GLY A 1 110 ? -27.027 5.609 19.012 1.00 47.78 110 GLY A CA 1
ATOM 888 C C . GLY A 1 110 ? -27.668 4.274 19.422 1.00 47.78 110 GLY A C 1
ATOM 889 O O . GLY A 1 110 ? -28.836 4.245 19.808 1.00 47.78 110 GLY A O 1
ATOM 890 N N . SER A 1 111 ? -26.911 3.171 19.370 1.00 51.22 111 SER A N 1
ATOM 891 C CA . SER A 1 111 ? -27.409 1.829 19.725 1.00 51.22 111 SER A CA 1
ATOM 892 C C . SER A 1 111 ? -27.351 1.505 21.224 1.00 51.22 111 SER A C 1
ATOM 894 O O . SER A 1 111 ? -28.107 0.664 21.700 1.00 51.22 111 SER A O 1
ATOM 896 N N . GLU A 1 112 ? -26.474 2.174 21.977 1.00 49.06 112 GLU A N 1
ATOM 897 C CA . GLU A 1 112 ? -26.398 2.042 23.442 1.00 49.06 112 GLU A CA 1
ATOM 898 C C . GLU A 1 112 ? -27.517 2.843 24.126 1.00 49.06 112 GLU A C 1
ATOM 900 O O . GLU A 1 112 ? -28.243 2.306 24.957 1.00 49.06 112 GLU A O 1
ATOM 905 N N . ALA A 1 113 ? -27.775 4.073 23.662 1.00 52.16 113 ALA A N 1
ATOM 906 C CA . ALA A 1 113 ? -28.853 4.918 24.184 1.00 52.16 113 ALA A CA 1
ATOM 907 C C . ALA A 1 113 ? -30.265 4.328 23.972 1.00 52.16 113 ALA A C 1
ATOM 909 O O . ALA A 1 113 ? -31.178 4.590 24.752 1.00 52.16 113 ALA A O 1
ATOM 910 N N . THR A 1 114 ? -30.461 3.511 22.932 1.00 53.31 114 THR A N 1
ATOM 911 C CA . THR A 1 114 ? -31.744 2.836 22.662 1.00 53.31 114 THR A CA 1
ATOM 912 C C . THR A 1 114 ? -31.936 1.561 23.487 1.00 53.31 114 THR A C 1
ATOM 914 O O . THR A 1 114 ? -33.076 1.207 23.784 1.00 53.31 114 THR A O 1
ATOM 917 N N . ARG A 1 115 ? -30.854 0.901 23.925 1.00 51.53 115 ARG A N 1
ATOM 918 C CA . ARG A 1 115 ? -30.927 -0.221 24.877 1.00 51.53 115 ARG A CA 1
ATOM 919 C C . ARG A 1 115 ? -31.215 0.246 26.304 1.00 51.53 115 ARG A C 1
ATOM 921 O O . ARG A 1 115 ? -32.068 -0.351 26.957 1.00 51.53 115 ARG A O 1
ATOM 928 N N . ASP A 1 116 ? -30.599 1.341 26.744 1.00 52.59 116 ASP A N 1
ATOM 929 C CA . ASP A 1 116 ? -30.840 1.891 28.086 1.00 52.59 116 ASP A CA 1
ATOM 930 C C . ASP A 1 116 ? -32.270 2.436 28.247 1.00 52.59 116 ASP A C 1
ATOM 932 O O . ASP A 1 116 ? -32.906 2.223 29.281 1.00 52.59 116 ASP A O 1
ATOM 936 N N . ALA A 1 117 ? -32.837 3.047 27.200 1.00 53.44 117 ALA A N 1
ATOM 937 C CA . ALA A 1 117 ? -34.219 3.533 27.222 1.00 53.44 117 ALA A CA 1
ATOM 938 C C . ALA A 1 117 ? -35.264 2.400 27.319 1.00 53.44 117 ALA A C 1
ATOM 940 O O . ALA A 1 117 ? -36.279 2.551 27.999 1.00 53.44 117 ALA A O 1
ATOM 941 N N . LEU A 1 118 ? -35.017 1.247 26.683 1.00 53.03 118 LEU A N 1
ATOM 942 C CA . LEU A 1 118 ? -35.910 0.083 26.761 1.00 53.03 118 LEU A CA 1
ATOM 943 C C . LEU A 1 118 ? -35.803 -0.647 28.109 1.00 53.03 118 LEU A C 1
ATOM 945 O O . LEU A 1 118 ? -36.797 -1.192 28.584 1.00 53.03 118 LEU A O 1
ATOM 949 N N . SER A 1 119 ? -34.636 -0.615 28.761 1.00 53.03 119 SER A N 1
ATOM 950 C CA . SER A 1 119 ? -34.449 -1.225 30.084 1.00 53.03 119 SER A CA 1
ATOM 951 C C . SER A 1 119 ? -34.994 -0.361 31.232 1.00 53.03 119 SER A C 1
ATOM 953 O O . SER A 1 119 ? -35.383 -0.901 32.268 1.00 53.03 119 SER A O 1
ATOM 955 N N . ALA A 1 120 ? -35.073 0.963 31.053 1.00 54.22 120 ALA A N 1
ATOM 956 C CA . ALA A 1 120 ? -35.650 1.890 32.032 1.00 54.22 120 ALA A CA 1
ATOM 957 C C . ALA A 1 120 ? -37.192 1.982 31.971 1.00 54.22 120 ALA A C 1
ATOM 959 O O . ALA A 1 120 ? -37.825 2.387 32.944 1.00 54.22 120 ALA A O 1
ATOM 960 N N . GLY A 1 121 ? -37.816 1.580 30.856 1.00 48.16 121 GLY A N 1
ATOM 961 C CA . GLY A 1 121 ? -39.268 1.671 30.647 1.00 48.16 121 GLY A CA 1
ATOM 962 C C . GLY A 1 121 ? -40.119 0.563 31.287 1.00 48.16 121 GLY A C 1
ATOM 963 O O . GLY A 1 121 ? -41.342 0.666 31.273 1.00 48.16 121 GLY A O 1
ATOM 964 N N . LEU A 1 122 ? -39.512 -0.488 31.853 1.00 50.16 122 LEU A N 1
ATOM 965 C CA . LEU A 1 122 ? -40.233 -1.663 32.378 1.00 50.16 122 LEU A CA 1
ATOM 966 C C . LEU A 1 122 ? -40.413 -1.686 33.909 1.00 50.16 122 LEU A C 1
ATOM 968 O O . LEU A 1 122 ? -40.977 -2.643 34.431 1.00 50.16 122 LEU A O 1
ATOM 972 N N . GLN A 1 123 ? -39.982 -0.652 34.642 1.00 48.62 123 GLN A N 1
ATOM 973 C CA . GLN A 1 123 ? -40.044 -0.625 36.120 1.00 48.62 123 GLN A CA 1
ATOM 974 C C . GLN A 1 123 ? -41.061 0.375 36.704 1.00 48.62 123 GLN A C 1
ATOM 976 O O . GLN A 1 123 ? -41.032 0.660 37.897 1.00 48.62 123 GLN A O 1
ATOM 981 N N . GLY A 1 124 ? -41.972 0.918 35.891 1.00 45.97 124 GLY A N 1
ATOM 982 C CA . GLY A 1 124 ? -42.841 2.029 36.294 1.00 45.97 124 GLY A CA 1
ATOM 983 C C . GLY A 1 124 ? -44.328 1.823 36.026 1.00 45.97 124 GLY A C 1
ATOM 984 O O . GLY A 1 124 ? -44.937 2.685 35.402 1.00 45.97 124 GLY A O 1
ATOM 985 N N . TRP A 1 125 ? -44.932 0.723 36.483 1.00 45.47 125 TRP A N 1
ATOM 986 C CA . TRP A 1 125 ? -46.398 0.611 36.556 1.00 45.47 125 TRP A CA 1
ATOM 987 C C . TRP A 1 125 ? -46.857 0.525 38.017 1.00 45.47 125 TRP A C 1
ATOM 989 O O . TRP A 1 125 ? -46.619 -0.493 38.664 1.00 45.47 125 TRP A O 1
ATOM 999 N N . PRO A 1 126 ? -47.517 1.565 38.566 1.00 43.53 126 PRO A N 1
ATOM 1000 C CA . PRO A 1 126 ? -48.183 1.445 39.851 1.00 43.53 126 PRO A CA 1
ATOM 1001 C C . PRO A 1 126 ? -49.503 0.690 39.655 1.00 43.53 126 PRO A C 1
ATOM 1003 O O . PRO A 1 126 ? -50.426 1.186 39.004 1.00 43.53 126 PRO A O 1
ATOM 1006 N N . SER A 1 127 ? -49.593 -0.508 40.231 1.00 45.62 127 SER A N 1
ATOM 1007 C CA . SER A 1 127 ? -50.855 -1.224 40.413 1.00 45.62 127 SER A CA 1
ATOM 1008 C C . SER A 1 127 ? -51.790 -0.348 41.249 1.00 45.62 127 SER A C 1
ATOM 1010 O O . SER A 1 127 ? -51.500 -0.041 42.406 1.00 45.62 127 SER A O 1
ATOM 1012 N N . ARG A 1 128 ? -52.881 0.120 40.639 1.00 45.00 128 ARG A N 1
ATOM 1013 C CA . ARG A 1 128 ? -53.944 0.841 41.341 1.00 45.00 128 ARG A CA 1
ATOM 1014 C C . ARG A 1 128 ? -54.762 -0.139 42.188 1.00 45.00 128 ARG A C 1
ATOM 1016 O O . ARG A 1 128 ? -55.050 -1.229 41.708 1.00 45.00 128 ARG A O 1
ATOM 1023 N N . GLY A 1 129 ? -55.070 0.343 43.398 1.00 46.00 129 GLY A N 1
ATOM 1024 C CA . GLY A 1 129 ? -56.200 0.063 44.304 1.00 46.00 129 GLY A CA 1
ATOM 1025 C C . GLY A 1 129 ? -57.093 -1.133 44.040 1.00 46.00 129 GLY A C 1
ATOM 1026 O O . GLY A 1 129 ? -57.726 -1.148 42.964 1.00 46.00 129 GLY A O 1
#

pLDDT: mean 72.84, std 15.93, range [42.66, 91.06]

Secondary structure (DSSP, 8-state):
----TTTTTT-EEEEEES--BTTBSSEEEEEEETTTTEEEEEE-HHHHS-HHHHHHHHHHHHHHHHTTPEEEEEEHHHHHH-HHHHHHHHHHHHHHHHHHHHHHHHHHHHHHHHHHHHHHTTS------

Foldseek 3Di:
DDPDPVPPPQKDAQDWDCQDADNRSTDTAGIDRPVLQETEHEDEPVQPPDPVSVVSVVVVCVSSVVVVHHYHYHYPVCCVVVVVVVVVVVVVSSVVSVVVVVVVVVVVVVVVVVVVVVVVPPPDDDDDD

Organism: NCBI:txid2954384

InterPro domains:
  IPR007569 Domain of unknown function DUF559 [PF04480] (26-94)
  IPR011335 Restriction endonuclease type II-like [SSF52980] (26-97)
  IPR047216 Putative endonuclease DUF559, bacteria [PTHR38590] (29-99)

Radius of gyration: 22.72 Å; chains: 1; bounding box: 70×41×58 Å